Protein AF-A0A972LN28-F1 (afdb_monomer_lite)

pLDDT: mean 86.46, std 15.05, range [26.91, 98.56]

Secondary structure (DSSP, 8-state):
-----HHHHHHHHHHHHHHHHHTS--HHHHHHHHHHHHHHHHHHHHHTT---HHHHHHHHHHHHHHHHT-----HHHHHHHHTHHHHHHH---SGGGS---S-HHHHHHHHHHHHHHHHHHTTPPPPHHHHHHHHHHHHHHHHHHHHHHHTTSSPPP-

Sequence (158 aa):
MEEIDKLNIAKEMLDAAIDEYLDHHRYFAAYNLAGVAEELLGKFVRLNGGKDALTQSVESVKMVNKAINGEEFTDKEWKKEISKLKNSIKHLDSVNDRHISTDIKDEVRWKINDAVKNFDALNLNTTQNIERYFERWREIMRHNKSLNQIGAKDAPPG

Radius of gyration: 18.59 Å; chains: 1; bounding box: 48×46×50 Å

Foldseek 3Di:
DDDDDLLVLLVVLLLVLLCCLPPVVVLLSSLVSLQSSQVSLQVVCVVVVHHALLRVVLVVVQVVCCVPPVDDDDSVVSSCVLCVVVDLSPDDPDPVSPDDDDPSSVSSLVSSVRSVRSVVSVVDDDDPSNVVNVVVVVVVVVVVVVVVVVVVPPDDDD

Structure (mmCIF, N/CA/C/O backbone):
data_AF-A0A972LN28-F1
#
_entry.id   AF-A0A972LN28-F1
#
loop_
_atom_site.group_PDB
_atom_site.id
_atom_site.type_symbol
_atom_site.label_atom_id
_atom_site.label_alt_id
_atom_site.label_comp_id
_atom_site.label_asym_id
_atom_site.label_entity_id
_atom_site.label_seq_id
_atom_site.pdbx_PDB_ins_code
_atom_site.Cartn_x
_atom_site.Cartn_y
_atom_site.Cartn_z
_atom_site.occupancy
_atom_site.B_iso_or_equiv
_atom_site.auth_seq_id
_atom_site.auth_comp_id
_atom_site.auth_asym_id
_atom_site.auth_atom_id
_atom_site.pdbx_PDB_model_num
ATOM 1 N N . MET A 1 1 ? -18.341 7.960 -23.962 1.00 78.00 1 MET A N 1
ATOM 2 C CA . MET A 1 1 ? -17.681 8.215 -22.666 1.00 78.00 1 MET A CA 1
ATOM 3 C C . MET A 1 1 ? -17.963 7.000 -21.811 1.00 78.00 1 MET A C 1
ATOM 5 O O . MET A 1 1 ? -19.101 6.551 -21.833 1.00 78.00 1 MET A O 1
ATOM 9 N N . GLU A 1 2 ? -16.945 6.428 -21.183 1.00 91.94 2 GLU A N 1
ATOM 10 C CA . GLU A 1 2 ? -17.071 5.207 -20.383 1.00 91.94 2 GLU A CA 1
ATOM 11 C C . GLU A 1 2 ? -17.096 5.563 -18.894 1.00 91.94 2 GLU A C 1
ATOM 13 O O . GLU A 1 2 ? -16.384 6.471 -18.462 1.00 91.94 2 GLU A O 1
ATOM 18 N N . GLU A 1 3 ? -17.941 4.879 -18.129 1.00 94.38 3 GLU A N 1
ATOM 19 C CA . GLU A 1 3 ? -18.016 4.998 -16.675 1.00 94.38 3 GLU A CA 1
ATOM 20 C C . GLU A 1 3 ? -17.208 3.858 -16.047 1.00 94.38 3 GLU A C 1
ATOM 22 O O . GLU A 1 3 ? -17.472 2.688 -16.317 1.00 94.38 3 GLU A O 1
ATOM 27 N N . ILE A 1 4 ? -16.211 4.198 -15.225 1.00 96.25 4 ILE A N 1
ATOM 28 C CA . ILE A 1 4 ? -15.283 3.231 -14.625 1.00 96.25 4 ILE A CA 1
ATOM 29 C C . ILE A 1 4 ? -15.423 3.274 -13.103 1.00 96.25 4 ILE A C 1
ATOM 31 O O . ILE A 1 4 ? -15.260 4.327 -12.481 1.00 96.25 4 ILE A O 1
ATOM 35 N N . ASP A 1 5 ? -15.677 2.115 -12.495 1.00 95.88 5 ASP A N 1
ATOM 36 C CA . ASP A 1 5 ? -15.712 1.973 -11.040 1.00 95.88 5 ASP A CA 1
ATOM 37 C C . ASP A 1 5 ? -14.320 2.228 -10.435 1.00 95.88 5 ASP A C 1
ATOM 39 O O . ASP A 1 5 ? -13.327 1.580 -10.779 1.00 95.88 5 ASP A O 1
ATOM 43 N N . LYS A 1 6 ? -14.252 3.152 -9.471 1.00 97.06 6 LYS A N 1
ATOM 44 C CA . LYS A 1 6 ? -13.022 3.470 -8.734 1.00 97.06 6 LYS A CA 1
ATOM 45 C C . LYS A 1 6 ? -12.455 2.274 -7.976 1.00 97.06 6 LYS A C 1
ATOM 47 O O . LYS A 1 6 ? -11.251 2.254 -7.729 1.00 97.06 6 LYS A O 1
ATOM 52 N N . LEU A 1 7 ? -13.281 1.296 -7.605 1.00 96.38 7 LEU A N 1
ATOM 53 C CA . LEU A 1 7 ? -12.800 0.064 -6.996 1.00 96.38 7 LEU A CA 1
ATOM 54 C C . LEU A 1 7 ? -11.996 -0.770 -7.998 1.00 96.38 7 LEU A C 1
ATOM 56 O O . LEU A 1 7 ? -10.955 -1.306 -7.630 1.00 96.38 7 LEU A O 1
ATOM 60 N N . ASN A 1 8 ? -12.423 -0.834 -9.262 1.00 96.31 8 ASN A N 1
ATOM 61 C CA . ASN A 1 8 ? -11.675 -1.533 -10.310 1.00 96.31 8 ASN A CA 1
ATOM 62 C C . ASN A 1 8 ? -10.332 -0.849 -10.577 1.00 96.31 8 ASN A C 1
ATOM 64 O O . ASN A 1 8 ? -9.313 -1.529 -10.627 1.00 96.31 8 ASN A O 1
ATOM 68 N N . ILE A 1 9 ? -10.311 0.488 -10.611 1.00 97.81 9 ILE A N 1
ATOM 69 C CA . ILE A 1 9 ? -9.062 1.261 -10.708 1.00 97.81 9 ILE A CA 1
ATOM 70 C C . ILE A 1 9 ? -8.132 0.917 -9.537 1.00 97.81 9 ILE A C 1
ATOM 72 O O . ILE A 1 9 ? -6.949 0.671 -9.731 1.00 97.81 9 ILE A O 1
ATOM 76 N N . ALA A 1 10 ? -8.652 0.869 -8.309 1.00 97.94 10 ALA A N 1
ATOM 77 C CA . ALA A 1 10 ? -7.835 0.573 -7.136 1.00 97.94 10 ALA A CA 1
ATOM 78 C C . ALA A 1 10 ? -7.211 -0.834 -7.181 1.00 97.94 10 ALA A C 1
ATOM 80 O O . ALA A 1 10 ? -6.051 -0.996 -6.803 1.00 97.94 10 ALA A O 1
ATOM 81 N N . LYS A 1 11 ? -7.966 -1.829 -7.668 1.00 97.38 11 LYS A N 1
ATOM 82 C CA . LYS A 1 11 ? -7.484 -3.202 -7.878 1.00 97.38 11 LYS A CA 1
ATOM 83 C C . LYS A 1 11 ? -6.392 -3.258 -8.941 1.00 97.38 11 LYS A C 1
ATOM 85 O O . LYS A 1 11 ? -5.331 -3.809 -8.679 1.00 97.38 11 LYS A O 1
ATOM 90 N N . GLU A 1 12 ? -6.622 -2.620 -10.087 1.00 97.88 12 GLU A N 1
ATOM 91 C CA . GLU A 1 12 ? -5.646 -2.543 -11.177 1.00 97.88 12 GLU A CA 1
ATOM 92 C C . GLU A 1 12 ? -4.335 -1.893 -10.715 1.00 97.88 12 GLU A C 1
ATOM 94 O O . GLU A 1 12 ? -3.254 -2.414 -10.977 1.00 97.88 12 GLU A O 1
ATOM 99 N N . MET A 1 13 ? -4.415 -0.793 -9.959 1.00 98.50 13 MET A N 1
ATOM 100 C CA . MET A 1 13 ? -3.228 -0.129 -9.412 1.00 98.50 13 MET A CA 1
ATOM 101 C C . MET A 1 13 ? -2.473 -1.012 -8.411 1.00 98.50 13 MET A C 1
ATOM 103 O O . MET A 1 13 ? -1.245 -0.968 -8.378 1.00 98.50 13 MET A O 1
ATOM 107 N N . LEU A 1 14 ? -3.177 -1.809 -7.598 1.00 98.44 14 LEU A N 1
ATOM 108 C CA . LEU A 1 14 ? -2.539 -2.740 -6.666 1.00 98.44 14 LEU A CA 1
ATOM 109 C C . LEU A 1 14 ? -1.833 -3.879 -7.410 1.00 98.44 14 LEU A C 1
ATOM 111 O O . LEU A 1 14 ? -0.667 -4.153 -7.126 1.00 98.44 14 LEU A O 1
ATOM 115 N N . ASP A 1 15 ? -2.504 -4.494 -8.381 1.00 98.06 15 ASP A N 1
ATOM 116 C CA . ASP A 1 15 ? -1.928 -5.569 -9.191 1.00 98.06 15 ASP A CA 1
ATOM 117 C C . ASP A 1 15 ? -0.695 -5.078 -9.959 1.00 98.06 15 ASP A C 1
ATOM 119 O O . ASP A 1 15 ? 0.359 -5.711 -9.888 1.00 98.06 15 ASP A O 1
ATOM 123 N N . ALA A 1 16 ? -0.783 -3.905 -10.593 1.00 98.44 16 ALA A N 1
ATOM 124 C CA . ALA A 1 16 ? 0.347 -3.294 -11.283 1.00 98.44 16 ALA A CA 1
ATOM 125 C C . ALA A 1 16 ? 1.495 -2.963 -10.317 1.00 98.44 16 ALA A C 1
ATOM 127 O O . ALA A 1 16 ? 2.6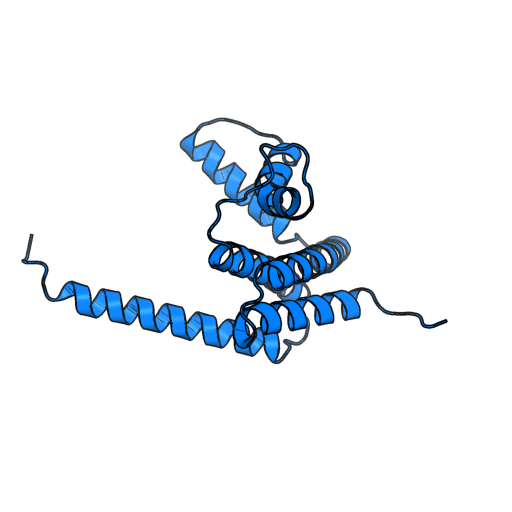56 -3.208 -10.630 1.00 98.44 16 ALA A O 1
ATOM 128 N N . ALA A 1 17 ? 1.207 -2.447 -9.117 1.00 98.56 17 ALA A N 1
ATOM 129 C CA . ALA A 1 17 ? 2.248 -2.181 -8.126 1.00 98.56 17 ALA A CA 1
ATOM 130 C C . ALA A 1 17 ? 3.022 -3.449 -7.733 1.00 98.56 17 ALA A C 1
ATOM 132 O O . ALA A 1 17 ? 4.239 -3.392 -7.534 1.00 98.56 17 ALA A O 1
ATOM 133 N N . ILE A 1 18 ? 2.322 -4.580 -7.622 1.00 98.31 18 ILE A N 1
ATOM 134 C CA . ILE A 1 18 ? 2.918 -5.875 -7.298 1.00 98.31 18 ILE A CA 1
ATOM 135 C C . ILE A 1 18 ? 3.815 -6.360 -8.441 1.00 98.31 18 ILE A C 1
ATOM 137 O O . ILE A 1 18 ? 4.952 -6.744 -8.166 1.00 98.31 18 ILE A O 1
ATOM 141 N N . ASP A 1 19 ? 3.366 -6.284 -9.694 1.00 98.25 19 ASP A N 1
ATOM 142 C CA . ASP A 1 19 ? 4.186 -6.665 -10.855 1.00 98.25 19 ASP A CA 1
ATOM 143 C C . ASP A 1 19 ? 5.440 -5.783 -10.966 1.00 98.25 19 ASP A C 1
ATOM 145 O O . ASP A 1 19 ? 6.563 -6.271 -11.121 1.00 98.25 19 ASP A O 1
ATOM 149 N N . GLU A 1 20 ? 5.287 -4.469 -10.777 1.00 98.44 20 GLU A N 1
ATOM 150 C CA . GLU A 1 20 ? 6.418 -3.540 -10.788 1.00 98.44 20 GLU A CA 1
ATOM 151 C C . GLU A 1 20 ? 7.439 -3.820 -9.680 1.00 98.44 20 GLU A C 1
ATOM 153 O O . GLU A 1 20 ? 8.642 -3.607 -9.863 1.00 98.44 20 GLU A O 1
ATOM 158 N N . TYR A 1 21 ? 6.977 -4.307 -8.530 1.00 97.88 21 TYR A N 1
ATOM 159 C CA . TYR A 1 21 ? 7.828 -4.671 -7.404 1.00 97.88 21 TYR A CA 1
ATOM 160 C C . TYR A 1 21 ? 8.537 -6.016 -7.613 1.00 97.88 21 TYR A C 1
ATOM 162 O O . TYR A 1 21 ? 9.759 -6.110 -7.427 1.00 97.88 21 TYR A O 1
ATOM 170 N N . LEU A 1 22 ? 7.774 -7.050 -7.973 1.00 95.88 22 LEU A N 1
ATOM 171 C CA . LEU A 1 22 ? 8.241 -8.433 -8.038 1.00 95.88 22 LEU A CA 1
ATOM 172 C C . LEU A 1 22 ? 9.039 -8.724 -9.306 1.00 95.88 22 LEU A C 1
ATOM 174 O O . LEU A 1 22 ? 10.105 -9.329 -9.201 1.00 95.88 22 LEU A O 1
ATOM 178 N N . ASP A 1 23 ? 8.549 -8.276 -10.460 1.00 96.56 23 ASP A N 1
ATOM 179 C CA . ASP A 1 23 ? 9.045 -8.733 -11.760 1.00 96.56 23 ASP A CA 1
ATOM 180 C C . ASP A 1 23 ? 9.983 -7.714 -12.403 1.00 96.56 23 ASP A C 1
ATOM 182 O O . ASP A 1 23 ? 11.007 -8.069 -12.985 1.00 96.56 23 ASP A O 1
ATOM 186 N N . HIS A 1 24 ? 9.649 -6.428 -12.289 1.00 97.31 24 HIS A N 1
ATOM 187 C CA . HIS A 1 24 ? 10.390 -5.366 -12.974 1.00 97.31 24 HIS A CA 1
ATOM 188 C C . HIS A 1 24 ? 11.369 -4.612 -12.078 1.00 97.31 24 HIS A C 1
ATOM 190 O O . HIS A 1 24 ? 12.235 -3.897 -12.583 1.00 97.31 24 HIS A O 1
ATOM 196 N N . HIS A 1 25 ? 11.227 -4.737 -10.756 1.00 95.88 25 HIS A N 1
ATOM 197 C CA . HIS A 1 25 ? 12.014 -4.005 -9.762 1.00 95.88 25 HIS A CA 1
ATOM 198 C C . HIS A 1 25 ? 12.004 -2.475 -9.971 1.00 95.88 25 HIS A C 1
ATOM 200 O O . HIS A 1 25 ? 12.949 -1.770 -9.610 1.00 95.88 25 HIS A O 1
ATOM 206 N N . ARG A 1 26 ? 10.914 -1.932 -10.532 1.00 97.81 26 ARG A N 1
ATOM 207 C CA . ARG A 1 26 ? 10.701 -0.491 -10.735 1.00 97.81 26 ARG A CA 1
ATOM 208 C C . ARG A 1 26 ? 10.068 0.114 -9.484 1.00 97.81 26 ARG A C 1
ATOM 210 O O . ARG A 1 26 ? 8.912 0.528 -9.469 1.00 97.81 26 ARG A O 1
ATOM 217 N N . TYR A 1 27 ? 10.856 0.180 -8.413 1.00 96.62 27 TYR A N 1
ATOM 218 C CA . TYR A 1 27 ? 10.366 0.480 -7.065 1.00 96.62 27 TYR A CA 1
ATOM 219 C C . TYR A 1 27 ? 9.619 1.820 -6.940 1.00 96.62 27 TYR A C 1
ATOM 221 O O . TYR A 1 27 ? 8.562 1.875 -6.326 1.00 96.62 27 TYR A O 1
ATOM 229 N N . PHE A 1 28 ? 10.085 2.900 -7.569 1.00 95.62 28 PHE A N 1
ATOM 230 C CA . PHE A 1 28 ? 9.371 4.185 -7.506 1.00 95.62 28 PHE A CA 1
ATOM 231 C C . PHE A 1 28 ? 8.027 4.177 -8.256 1.00 95.62 28 PHE A C 1
ATOM 233 O O . PHE A 1 28 ? 7.089 4.860 -7.838 1.00 95.62 28 PHE A O 1
ATOM 240 N N . ALA A 1 29 ? 7.908 3.396 -9.336 1.00 96.94 29 ALA A N 1
ATOM 241 C CA . ALA A 1 29 ? 6.634 3.194 -10.026 1.00 96.94 29 ALA A CA 1
ATOM 242 C C . ALA A 1 29 ? 5.684 2.377 -9.141 1.00 96.94 29 ALA A C 1
ATOM 244 O O . ALA A 1 29 ? 4.576 2.828 -8.851 1.00 96.94 29 ALA A O 1
ATOM 245 N N . ALA A 1 30 ? 6.175 1.252 -8.611 1.00 97.94 30 ALA A N 1
ATOM 246 C CA . ALA A 1 30 ? 5.449 0.413 -7.663 1.00 97.94 30 ALA A CA 1
ATOM 247 C C . ALA A 1 30 ? 4.948 1.209 -6.444 1.00 97.94 30 ALA A C 1
ATOM 249 O O . ALA A 1 30 ? 3.783 1.093 -6.074 1.00 97.94 30 ALA A O 1
ATOM 250 N N . TYR A 1 31 ? 5.785 2.078 -5.859 1.00 97.19 31 TYR A N 1
ATOM 251 C CA . TYR A 1 31 ? 5.411 2.918 -4.716 1.00 97.19 31 TYR A CA 1
ATOM 252 C C . TYR A 1 31 ? 4.220 3.826 -5.036 1.00 97.19 31 TYR A C 1
ATOM 254 O O . TYR A 1 31 ? 3.281 3.940 -4.250 1.00 97.19 31 TYR A O 1
ATOM 262 N N . ASN A 1 32 ? 4.260 4.496 -6.191 1.00 96.06 32 ASN A N 1
ATOM 263 C CA . ASN A 1 32 ? 3.205 5.424 -6.585 1.00 96.06 32 ASN A CA 1
ATOM 264 C C . ASN A 1 32 ? 1.893 4.693 -6.882 1.00 96.06 32 ASN A C 1
ATOM 266 O O . ASN A 1 32 ? 0.848 5.140 -6.410 1.00 96.06 32 ASN A O 1
ATOM 270 N N . LEU A 1 33 ? 1.953 3.569 -7.599 1.00 98.00 33 LEU A N 1
ATOM 271 C CA . LEU A 1 33 ? 0.792 2.723 -7.885 1.00 98.00 33 LEU A CA 1
ATOM 272 C C . LEU A 1 33 ? 0.163 2.192 -6.587 1.00 98.00 33 LEU A C 1
ATOM 274 O O . LEU A 1 33 ? -1.028 2.396 -6.349 1.00 98.00 33 LEU A O 1
ATOM 278 N N . ALA A 1 34 ? 0.978 1.637 -5.684 1.00 97.69 34 ALA A N 1
ATOM 279 C CA . ALA A 1 34 ? 0.525 1.167 -4.376 1.00 97.69 34 ALA A CA 1
ATOM 280 C C . ALA A 1 34 ? -0.067 2.303 -3.530 1.00 97.69 34 ALA A C 1
ATOM 282 O O . ALA A 1 34 ? -1.070 2.109 -2.852 1.00 97.69 34 ALA A O 1
ATOM 283 N N . GLY A 1 35 ? 0.509 3.507 -3.590 1.00 95.69 35 GLY A N 1
ATOM 284 C CA . GLY A 1 35 ? -0.019 4.680 -2.897 1.00 95.69 35 GLY A CA 1
ATOM 285 C C . GLY A 1 35 ? -1.384 5.142 -3.416 1.00 95.69 35 GLY A C 1
ATOM 286 O O . GLY A 1 35 ? -2.210 5.593 -2.626 1.00 95.69 35 GLY A O 1
ATOM 287 N N . VAL A 1 36 ? -1.648 5.027 -4.722 1.00 96.44 36 VAL A N 1
ATOM 288 C CA . VAL A 1 36 ? -2.979 5.305 -5.292 1.00 96.44 36 VAL A CA 1
ATOM 289 C C . VAL A 1 36 ? -3.978 4.229 -4.868 1.00 96.44 36 VAL A C 1
ATOM 291 O O . VAL A 1 36 ? -5.085 4.565 -4.440 1.00 96.44 36 VAL A O 1
ATOM 294 N N . ALA A 1 37 ? -3.583 2.956 -4.941 1.00 98.06 37 ALA A N 1
ATOM 295 C CA . ALA A 1 37 ? -4.408 1.836 -4.502 1.00 98.06 37 ALA A CA 1
ATOM 296 C C . ALA A 1 37 ? -4.782 1.952 -3.015 1.00 98.06 37 ALA A C 1
ATOM 298 O O . ALA A 1 37 ? -5.961 1.878 -2.675 1.00 98.06 37 ALA A O 1
ATOM 299 N N . GLU A 1 38 ? -3.802 2.208 -2.142 1.00 97.31 38 GLU A N 1
ATOM 300 C CA . GLU A 1 38 ? -3.998 2.394 -0.699 1.00 97.31 38 GLU A CA 1
ATOM 301 C C . GLU A 1 38 ? -5.012 3.502 -0.413 1.00 97.31 38 GLU A C 1
ATOM 303 O O . GLU A 1 38 ? -5.955 3.285 0.348 1.00 97.31 38 GLU A O 1
ATOM 308 N N . GLU A 1 39 ? -4.877 4.653 -1.076 1.00 96.31 39 GLU A N 1
ATOM 309 C CA . GLU A 1 39 ? -5.756 5.795 -0.845 1.00 96.31 39 GLU A CA 1
ATOM 310 C C . GLU A 1 39 ? -7.205 5.511 -1.281 1.00 96.31 39 GLU A C 1
ATOM 312 O O . GLU A 1 39 ? -8.151 5.898 -0.584 1.00 96.31 39 GLU A O 1
ATOM 317 N N . LEU A 1 40 ? -7.399 4.847 -2.426 1.00 98.06 40 LEU A N 1
ATOM 318 C CA . LEU A 1 40 ? -8.728 4.482 -2.924 1.00 98.06 40 LEU A CA 1
ATOM 319 C C . LEU A 1 40 ? -9.371 3.389 -2.064 1.00 98.06 40 LEU A C 1
ATOM 321 O O . LEU A 1 40 ? -10.493 3.579 -1.591 1.00 98.06 40 LEU A O 1
ATOM 325 N N . LEU A 1 41 ? -8.663 2.286 -1.806 1.00 98.25 41 LEU A N 1
ATOM 326 C CA . LEU A 1 41 ? -9.161 1.185 -0.975 1.00 98.25 41 LEU A CA 1
ATOM 327 C C . LEU A 1 41 ? -9.455 1.667 0.447 1.00 98.25 41 LEU A C 1
ATOM 329 O O . LEU A 1 41 ? -10.518 1.376 0.986 1.00 98.25 41 LEU A O 1
ATOM 333 N N . GLY A 1 42 ? -8.584 2.495 1.028 1.00 97.56 42 GLY A N 1
ATOM 334 C CA . GLY A 1 42 ? -8.805 3.087 2.346 1.00 97.56 42 GLY A CA 1
ATOM 335 C C . GLY A 1 42 ? -10.050 3.979 2.399 1.00 97.56 42 GLY A C 1
ATOM 336 O O . GLY A 1 42 ? -10.762 3.993 3.403 1.00 97.56 42 GLY A O 1
ATOM 337 N N . LYS A 1 43 ? -10.380 4.699 1.313 1.00 97.75 43 LYS A N 1
ATOM 338 C CA . LYS A 1 43 ? -11.657 5.434 1.211 1.00 97.75 43 LYS A CA 1
ATOM 339 C C . LYS A 1 43 ? -12.849 4.479 1.215 1.00 97.75 43 LYS A C 1
ATOM 341 O O . LYS A 1 43 ? -13.787 4.737 1.964 1.00 97.75 43 LYS A O 1
ATOM 346 N N . PHE A 1 44 ? -12.806 3.391 0.447 1.00 98.00 44 PHE A N 1
ATOM 347 C CA . PHE A 1 44 ? -13.864 2.374 0.467 1.00 98.00 44 PHE A CA 1
ATOM 348 C C . PHE A 1 44 ? -14.028 1.737 1.853 1.00 98.00 44 PHE A C 1
ATOM 350 O O . PHE A 1 44 ? -15.152 1.621 2.332 1.00 98.00 44 PHE A O 1
ATOM 357 N N . VAL A 1 45 ? -12.926 1.411 2.541 1.00 97.81 45 VAL A N 1
ATOM 358 C CA . VAL A 1 45 ? -12.962 0.867 3.910 1.00 97.81 45 VAL A CA 1
ATOM 359 C C . VAL A 1 45 ? -13.704 1.818 4.848 1.00 97.81 45 VAL A C 1
ATOM 361 O O . VAL A 1 45 ? -14.609 1.392 5.563 1.00 97.81 45 VAL A O 1
ATOM 364 N N . ARG A 1 46 ? -13.381 3.117 4.806 1.00 96.50 46 ARG A N 1
ATOM 365 C CA . ARG A 1 46 ? -14.055 4.130 5.633 1.00 96.50 46 ARG A CA 1
ATOM 366 C C . ARG A 1 46 ? -15.528 4.317 5.274 1.00 96.50 46 ARG A C 1
ATOM 368 O O . ARG A 1 46 ? -16.345 4.479 6.174 1.00 96.50 46 ARG A O 1
ATOM 375 N N . LEU A 1 47 ? -15.877 4.291 3.985 1.00 96.19 47 LEU A N 1
ATOM 376 C CA . LEU A 1 47 ? -17.275 4.372 3.540 1.00 96.19 47 LEU A CA 1
ATOM 377 C C . LEU A 1 47 ? -18.107 3.184 4.044 1.00 96.19 47 LEU A C 1
ATOM 379 O O . LEU A 1 47 ? -19.290 3.353 4.322 1.00 96.19 47 LEU A O 1
ATOM 383 N N . ASN A 1 48 ? -17.474 2.029 4.252 1.00 94.75 48 ASN A N 1
ATOM 384 C CA . ASN A 1 48 ? -18.097 0.837 4.828 1.00 94.75 48 ASN A CA 1
ATOM 385 C C . ASN A 1 48 ? -18.034 0.797 6.371 1.00 94.75 48 ASN A C 1
ATOM 387 O O . ASN A 1 48 ? -18.271 -0.249 6.970 1.00 94.75 48 ASN A O 1
ATOM 391 N N . GLY A 1 49 ? -17.698 1.915 7.028 1.00 93.75 49 GLY A N 1
ATOM 392 C CA . GLY A 1 49 ? -17.616 2.021 8.491 1.00 93.75 49 GLY A CA 1
ATOM 393 C C . GLY A 1 49 ? -16.371 1.378 9.111 1.00 93.75 49 GLY A C 1
ATOM 394 O O . GLY A 1 49 ? -16.254 1.312 10.333 1.00 93.75 49 GLY A O 1
ATOM 395 N N . GLY A 1 50 ? -15.441 0.905 8.281 1.00 94.38 50 GLY A N 1
ATOM 396 C CA . GLY A 1 50 ? -14.175 0.335 8.709 1.00 94.38 50 GLY A CA 1
ATOM 397 C C . GLY A 1 50 ? -13.097 1.388 8.956 1.00 94.38 50 GLY A C 1
ATOM 398 O O . GLY A 1 50 ? -13.279 2.594 8.771 1.00 94.38 50 GLY A O 1
ATOM 399 N N . LYS A 1 51 ? -11.921 0.899 9.343 1.00 94.12 51 LYS A N 1
ATOM 400 C CA . LYS A 1 51 ? -10.741 1.716 9.609 1.00 94.12 51 LYS A CA 1
ATOM 401 C C . LYS A 1 51 ? -9.609 1.332 8.674 1.00 94.12 51 LYS A C 1
ATOM 403 O O . LYS A 1 51 ? -9.154 0.193 8.694 1.00 94.12 51 LYS A O 1
ATOM 408 N N . ASP A 1 52 ? -9.146 2.284 7.879 1.00 95.19 52 ASP A N 1
ATOM 409 C CA . ASP A 1 52 ? -8.085 2.050 6.903 1.00 95.19 52 ASP A CA 1
ATOM 410 C C . ASP A 1 52 ? -6.694 1.894 7.542 1.00 95.19 52 ASP A C 1
ATOM 412 O O . ASP A 1 52 ? -6.448 2.331 8.671 1.00 95.19 52 ASP A O 1
ATOM 416 N N . ALA A 1 53 ? -5.778 1.294 6.785 1.00 93.00 53 ALA A N 1
ATOM 417 C CA . ALA A 1 53 ? -4.411 0.985 7.175 1.00 93.00 53 ALA A CA 1
ATOM 418 C C . ALA A 1 53 ? -3.618 2.229 7.598 1.00 93.00 53 ALA A C 1
ATOM 420 O O . ALA A 1 53 ? -2.926 2.176 8.612 1.00 93.00 53 ALA A O 1
ATOM 421 N N . LEU A 1 54 ? -3.747 3.364 6.897 1.00 90.44 54 LEU A N 1
ATOM 422 C CA . LEU A 1 54 ? -3.061 4.601 7.284 1.00 90.44 54 LEU A CA 1
ATOM 423 C C . LEU A 1 54 ? -3.524 5.079 8.663 1.00 90.44 54 LEU A C 1
ATOM 425 O O . LEU A 1 54 ? -2.699 5.436 9.505 1.00 90.44 54 LEU A O 1
ATOM 429 N N . THR A 1 55 ? -4.832 5.064 8.918 1.00 90.69 55 THR A N 1
ATOM 430 C CA . THR A 1 55 ? -5.378 5.432 10.231 1.00 90.69 55 THR A CA 1
ATOM 431 C C . THR A 1 55 ? -4.890 4.477 11.330 1.00 90.69 55 THR A C 1
ATOM 433 O O . THR A 1 55 ? -4.488 4.935 12.398 1.00 90.69 55 THR A O 1
ATOM 436 N N . GLN A 1 56 ? -4.851 3.166 11.069 1.00 91.19 56 GLN A N 1
ATOM 437 C CA . GLN A 1 56 ? -4.302 2.176 12.010 1.00 91.19 56 GLN A CA 1
ATOM 438 C C . GLN A 1 56 ? -2.803 2.390 12.293 1.00 91.19 56 GLN A C 1
ATOM 440 O O . GLN A 1 56 ? -2.363 2.283 13.441 1.00 91.19 56 GLN A O 1
ATOM 445 N N . SER A 1 57 ? -2.014 2.726 11.269 1.00 88.81 57 SER A N 1
ATOM 446 C CA . SER A 1 57 ? -0.582 3.014 11.408 1.00 88.81 57 SER A CA 1
ATOM 447 C C . SER A 1 57 ? -0.334 4.256 12.263 1.00 88.81 57 SER A C 1
ATOM 449 O O . SER A 1 57 ? 0.511 4.222 13.155 1.00 88.81 57 SER A O 1
ATOM 451 N N . VAL A 1 58 ? -1.109 5.328 12.060 1.00 88.25 58 VAL A N 1
ATOM 452 C CA . VAL A 1 58 ? -1.028 6.548 12.884 1.00 88.25 58 VAL A CA 1
ATOM 453 C C . VAL A 1 58 ? -1.274 6.235 14.358 1.00 88.25 58 VAL A C 1
ATOM 455 O O . VAL A 1 58 ? -0.520 6.683 15.218 1.00 88.25 58 VAL A O 1
ATOM 458 N N . GLU A 1 59 ? -2.295 5.441 14.667 1.00 89.19 59 GLU A N 1
ATOM 459 C CA . GLU A 1 59 ? -2.591 5.069 16.052 1.00 89.19 59 GLU A CA 1
ATOM 460 C C . GLU A 1 59 ? -1.512 4.199 16.682 1.00 89.19 59 GLU A C 1
ATOM 462 O O . GLU A 1 59 ? -1.130 4.432 17.828 1.00 89.19 59 GLU A O 1
ATOM 467 N N . SER A 1 60 ? -0.982 3.239 15.924 1.00 86.88 60 SER A N 1
ATOM 468 C CA . SER A 1 60 ? 0.102 2.374 16.390 1.00 86.88 60 SER A CA 1
ATOM 469 C C . SER A 1 60 ? 1.339 3.201 16.749 1.00 86.88 60 SER A C 1
ATOM 471 O O . SER A 1 60 ? 1.903 3.048 17.833 1.00 86.88 60 SER A O 1
ATOM 473 N N . VAL A 1 61 ? 1.723 4.144 15.882 1.00 86.31 61 VAL A N 1
ATOM 474 C CA . VAL A 1 61 ? 2.860 5.041 16.126 1.00 86.31 61 VAL A CA 1
ATOM 475 C C . VAL A 1 61 ? 2.589 5.968 17.311 1.00 86.31 61 VAL A C 1
ATOM 477 O O . VAL A 1 61 ? 3.467 6.149 18.152 1.00 86.31 61 VAL A O 1
ATOM 480 N N . LYS A 1 62 ? 1.366 6.495 17.450 1.00 87.00 62 LYS A N 1
ATOM 481 C CA . LYS A 1 62 ? 0.967 7.292 18.619 1.00 87.00 62 LYS A CA 1
ATOM 482 C C . LYS A 1 62 ? 1.116 6.527 19.927 1.00 87.00 62 LYS A C 1
ATOM 484 O O . LYS A 1 62 ? 1.658 7.072 20.886 1.00 87.00 62 LYS A O 1
ATOM 489 N N . MET A 1 63 ? 0.644 5.281 19.972 1.00 86.19 63 MET A N 1
ATOM 490 C CA . MET A 1 63 ? 0.754 4.436 21.162 1.00 86.19 63 MET A CA 1
ATOM 491 C C . MET A 1 63 ? 2.217 4.216 21.553 1.00 86.19 63 MET A C 1
ATOM 493 O O . MET A 1 63 ? 2.566 4.374 22.722 1.00 86.19 63 MET A O 1
ATOM 497 N N . VAL A 1 64 ? 3.079 3.919 20.577 1.00 86.69 64 VAL A N 1
ATOM 498 C CA . VAL A 1 64 ? 4.519 3.732 20.805 1.00 86.69 64 VAL A CA 1
ATOM 499 C C . VAL A 1 64 ? 5.187 5.036 21.252 1.00 86.69 64 VAL A C 1
ATOM 501 O O . VAL A 1 64 ? 5.910 5.037 22.245 1.00 86.69 64 VAL A O 1
ATOM 504 N N . ASN A 1 65 ? 4.913 6.164 20.590 1.00 85.94 65 ASN A N 1
ATOM 505 C CA . ASN A 1 65 ? 5.505 7.454 20.955 1.00 85.94 65 ASN A CA 1
ATOM 506 C C . ASN A 1 65 ? 5.107 7.889 22.367 1.00 85.94 65 ASN A C 1
ATOM 508 O O . ASN A 1 65 ? 5.950 8.350 23.132 1.00 85.94 65 ASN A O 1
ATOM 512 N N . LYS A 1 66 ? 3.839 7.690 22.741 1.00 85.75 66 LYS A N 1
ATOM 513 C CA . LYS A 1 66 ? 3.360 7.976 24.095 1.00 85.75 66 LYS A CA 1
ATOM 514 C C . LYS A 1 66 ? 4.073 7.121 25.144 1.00 85.75 66 LYS A C 1
ATOM 516 O O . LYS A 1 66 ? 4.365 7.621 26.223 1.00 85.75 66 LYS A O 1
ATOM 521 N N . ALA A 1 67 ? 4.367 5.861 24.825 1.00 86.44 67 ALA A N 1
ATOM 522 C CA . ALA A 1 67 ? 5.065 4.954 25.731 1.00 86.44 67 ALA A CA 1
ATOM 523 C C . ALA A 1 67 ? 6.557 5.292 25.906 1.00 86.44 67 ALA A C 1
ATOM 525 O O . ALA A 1 67 ? 7.094 5.074 26.988 1.00 86.44 67 ALA A O 1
ATOM 526 N N . ILE A 1 68 ? 7.222 5.802 24.863 1.00 88.06 68 ILE A N 1
ATOM 527 C CA . ILE A 1 68 ? 8.676 6.046 24.872 1.00 88.06 68 ILE A CA 1
ATOM 528 C C . ILE A 1 68 ? 9.011 7.499 25.234 1.00 88.06 68 ILE A C 1
ATOM 530 O O . ILE A 1 68 ? 9.860 7.739 26.087 1.00 88.06 68 ILE A O 1
ATOM 534 N N . ASN A 1 69 ? 8.350 8.462 24.589 1.00 85.38 69 ASN A N 1
ATOM 535 C CA . ASN A 1 69 ? 8.724 9.879 24.627 1.00 85.38 69 ASN A CA 1
ATOM 536 C C . ASN A 1 69 ? 7.748 10.737 25.445 1.00 85.38 69 ASN A C 1
ATOM 538 O O . ASN A 1 69 ? 8.082 11.856 25.816 1.00 85.38 69 ASN A O 1
ATOM 542 N N . GLY A 1 70 ? 6.531 10.247 25.712 1.00 79.44 70 GLY A N 1
ATOM 543 C CA . GLY A 1 70 ? 5.499 10.996 26.443 1.00 79.44 70 GLY A CA 1
ATOM 544 C C . GLY A 1 70 ? 4.915 12.200 25.688 1.00 79.44 70 GLY A C 1
ATOM 545 O O . GLY A 1 70 ? 4.083 12.916 26.239 1.00 79.44 70 GLY A O 1
ATOM 546 N N . GLU A 1 71 ? 5.317 12.421 24.436 1.00 73.81 71 GLU A N 1
ATOM 547 C CA . GLU A 1 71 ? 4.859 13.537 23.605 1.00 73.81 71 GLU A CA 1
ATOM 548 C C . GLU A 1 71 ? 3.570 13.193 22.843 1.00 73.81 71 GLU A C 1
ATOM 550 O O . GLU A 1 71 ? 3.413 12.095 22.293 1.00 73.81 71 GLU A O 1
ATOM 555 N N . GLU A 1 72 ? 2.647 14.154 22.763 1.00 73.50 72 GLU A N 1
ATOM 556 C CA . GLU A 1 72 ? 1.413 14.033 21.984 1.00 73.50 72 GLU A CA 1
ATOM 557 C C . GLU A 1 72 ? 1.494 14.891 20.715 1.00 73.50 72 GLU A C 1
ATOM 559 O O . GLU A 1 72 ? 1.308 16.104 20.748 1.00 73.50 72 GLU A O 1
ATOM 564 N N . PHE A 1 73 ? 1.740 14.240 19.576 1.00 77.75 73 PHE A N 1
ATOM 565 C CA . PHE A 1 73 ? 1.585 14.854 18.255 1.00 77.75 73 PHE A CA 1
ATOM 566 C C . PHE A 1 73 ? 0.162 14.658 17.719 1.00 77.75 73 PHE A C 1
ATOM 568 O O . PHE A 1 73 ? -0.520 13.658 17.994 1.00 77.75 73 PHE A O 1
ATOM 575 N N . THR A 1 74 ? -0.281 15.595 16.887 1.00 84.00 74 THR A N 1
ATOM 576 C CA . THR A 1 74 ? -1.575 15.532 16.203 1.00 84.00 74 THR A CA 1
ATOM 577 C C . THR A 1 74 ? -1.596 14.428 15.137 1.00 84.00 74 THR A C 1
ATOM 579 O O . THR A 1 74 ? -0.567 14.033 14.588 1.00 84.00 74 THR A O 1
ATOM 5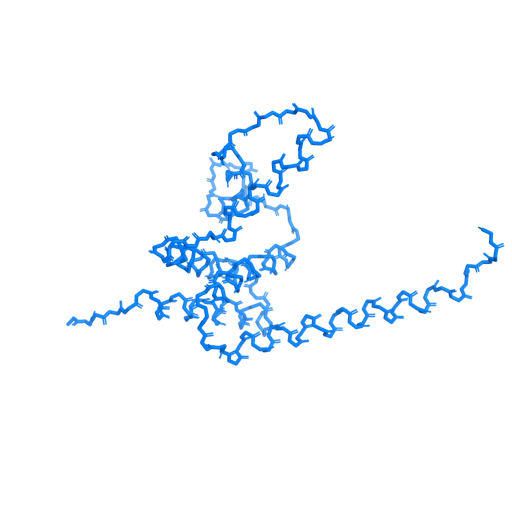82 N N . ASP A 1 75 ? -2.790 13.941 14.766 1.00 82.44 75 ASP A N 1
ATOM 583 C CA . ASP A 1 75 ? -2.926 12.983 13.648 1.00 82.44 75 ASP A CA 1
ATOM 584 C C . ASP A 1 75 ? -2.365 13.536 12.339 1.00 82.44 75 ASP A C 1
ATOM 586 O O . ASP A 1 75 ? -1.858 12.792 11.502 1.00 82.44 75 ASP A O 1
ATOM 590 N N . LYS A 1 76 ? -2.475 14.853 12.146 1.00 85.19 76 LYS A N 1
ATOM 591 C CA . LYS A 1 76 ? -1.996 15.528 10.945 1.00 85.19 76 LYS A CA 1
ATOM 592 C C . LYS A 1 76 ? -0.474 15.452 10.836 1.00 85.19 76 LYS A C 1
ATOM 594 O O . LYS A 1 76 ? 0.032 15.217 9.742 1.00 85.19 76 LYS A O 1
ATOM 599 N N . GLU A 1 77 ? 0.234 15.630 11.946 1.00 84.94 77 GLU A N 1
ATOM 600 C CA . GLU A 1 77 ? 1.696 15.535 11.994 1.00 84.94 77 GLU A CA 1
ATOM 601 C C . GLU A 1 77 ? 2.158 14.107 11.714 1.00 84.94 77 GLU A C 1
ATOM 603 O O . GLU A 1 77 ? 2.969 13.901 10.816 1.00 84.94 77 GLU A O 1
ATOM 608 N N . TRP A 1 78 ? 1.547 13.103 12.350 1.00 85.38 78 TRP A N 1
ATOM 609 C CA . TRP A 1 78 ? 1.883 11.704 12.070 1.00 85.38 78 TRP A CA 1
ATOM 610 C C . TRP A 1 78 ? 1.588 11.288 10.634 1.00 85.38 78 TRP A C 1
ATOM 612 O O . TRP A 1 78 ? 2.405 10.623 10.003 1.00 85.38 78 TRP A O 1
ATOM 622 N N . LYS A 1 79 ? 0.448 11.712 10.077 1.00 83.69 79 LYS A N 1
ATOM 623 C CA . LYS A 1 79 ? 0.131 11.457 8.665 1.00 83.69 79 LYS A CA 1
ATOM 624 C C . LYS A 1 79 ? 1.153 12.099 7.734 1.00 83.69 79 LYS A C 1
ATOM 626 O O . LYS A 1 79 ? 1.493 11.496 6.716 1.00 83.69 79 LYS A O 1
ATOM 631 N N . LYS A 1 80 ? 1.640 13.299 8.068 1.00 84.81 80 LYS A N 1
ATOM 632 C CA . LYS A 1 80 ? 2.690 13.982 7.307 1.00 84.81 80 LYS A CA 1
ATOM 633 C C . LYS A 1 80 ? 4.004 13.204 7.362 1.00 84.81 80 LYS A C 1
ATOM 635 O O . LYS A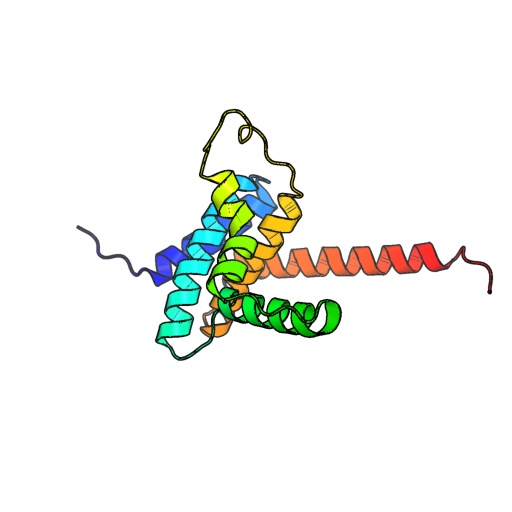 1 80 ? 4.590 12.996 6.305 1.00 84.81 80 LYS A O 1
ATOM 640 N N . GLU A 1 81 ? 4.415 12.731 8.536 1.00 82.88 81 GLU A N 1
ATOM 641 C CA . GLU A 1 81 ? 5.641 11.936 8.688 1.00 82.88 81 GLU A CA 1
ATOM 642 C C . GLU A 1 81 ? 5.546 10.583 7.969 1.00 82.88 81 GLU A C 1
ATOM 644 O O . GLU A 1 81 ? 6.427 10.243 7.184 1.00 82.88 81 GLU A O 1
ATOM 649 N N . ILE A 1 82 ? 4.434 9.855 8.115 1.00 80.56 82 ILE A N 1
ATOM 650 C CA . ILE A 1 82 ? 4.200 8.586 7.399 1.00 80.56 82 ILE A CA 1
ATOM 651 C C . ILE A 1 82 ? 4.168 8.800 5.875 1.00 80.56 82 ILE A C 1
ATOM 653 O O . ILE A 1 82 ? 4.607 7.947 5.106 1.00 80.56 82 ILE A O 1
ATOM 657 N N . SER A 1 83 ? 3.670 9.951 5.416 1.00 80.50 83 SER A N 1
ATOM 658 C CA . SER A 1 83 ? 3.603 10.294 3.987 1.00 80.50 83 SER A CA 1
ATOM 659 C C . SER A 1 83 ? 4.849 11.018 3.472 1.00 80.50 83 SER A C 1
ATOM 661 O O . SER A 1 83 ? 4.861 11.457 2.320 1.00 80.50 83 SER A O 1
ATOM 663 N N . LYS A 1 84 ? 5.897 11.168 4.289 1.00 84.00 84 LYS A N 1
ATOM 664 C CA . LYS A 1 84 ? 7.082 11.959 3.943 1.00 84.00 84 LYS A CA 1
ATOM 665 C C . LYS A 1 84 ? 7.752 11.455 2.672 1.00 84.00 84 LYS A C 1
ATOM 667 O O . LYS A 1 84 ? 8.019 12.253 1.782 1.00 84.00 84 LYS A O 1
ATOM 672 N N . LEU A 1 85 ? 7.917 10.139 2.536 1.00 83.38 85 LEU A N 1
ATOM 673 C CA . LEU A 1 85 ? 8.517 9.543 1.344 1.00 83.38 85 LEU A CA 1
ATOM 674 C C . LEU A 1 85 ? 7.699 9.815 0.071 1.00 83.38 85 LEU A C 1
ATOM 676 O O . LEU A 1 85 ? 8.269 10.190 -0.951 1.00 83.38 85 LEU A O 1
ATOM 680 N N . LYS A 1 86 ? 6.363 9.704 0.133 1.00 83.00 86 LYS A N 1
ATOM 681 C CA . LYS A 1 86 ? 5.468 10.068 -0.984 1.00 83.00 86 LYS A CA 1
ATOM 682 C C . LYS A 1 86 ? 5.707 11.509 -1.432 1.00 83.00 86 LYS A C 1
ATOM 684 O O . LYS A 1 86 ? 5.728 11.769 -2.631 1.00 83.00 86 LYS A O 1
ATOM 689 N N . ASN A 1 87 ? 5.869 12.428 -0.482 1.00 82.38 87 ASN A N 1
ATOM 690 C CA . ASN A 1 87 ? 6.094 13.838 -0.783 1.00 82.38 87 ASN A CA 1
ATOM 691 C C . ASN A 1 87 ? 7.493 14.065 -1.367 1.00 82.38 87 ASN A C 1
ATOM 693 O O . ASN A 1 87 ? 7.593 14.696 -2.412 1.00 82.38 87 ASN A O 1
ATOM 697 N N . SER A 1 88 ? 8.534 13.475 -0.774 1.00 83.06 88 SER A N 1
ATOM 698 C CA . SER A 1 88 ? 9.907 13.564 -1.287 1.00 83.06 88 SER A CA 1
ATOM 699 C C . SER A 1 88 ? 10.052 12.998 -2.702 1.00 83.06 88 SER A C 1
ATOM 701 O O . SER A 1 88 ? 10.816 13.529 -3.489 1.00 83.06 88 SER A O 1
ATOM 703 N N . ILE A 1 89 ? 9.307 11.947 -3.067 1.00 85.81 89 ILE A N 1
ATOM 704 C CA . ILE A 1 89 ? 9.331 11.396 -4.436 1.00 85.81 89 ILE A CA 1
ATOM 705 C C . ILE A 1 89 ? 8.681 12.349 -5.455 1.00 85.81 89 ILE A C 1
ATOM 707 O O . ILE A 1 89 ? 9.069 12.358 -6.622 1.00 85.81 89 ILE A O 1
ATOM 711 N N . LYS A 1 90 ? 7.646 13.095 -5.053 1.00 79.00 90 LYS A N 1
ATOM 712 C CA . LYS A 1 90 ? 6.799 13.878 -5.971 1.00 79.00 90 LYS A CA 1
ATOM 713 C C . LYS A 1 90 ? 7.233 15.325 -6.132 1.00 79.00 90 LYS A C 1
ATOM 715 O O . LYS A 1 90 ? 6.913 15.935 -7.152 1.00 79.00 90 LYS A O 1
ATOM 720 N N . HIS A 1 91 ? 7.878 15.878 -5.118 1.00 83.62 91 HIS A N 1
ATOM 721 C CA . HIS A 1 91 ? 8.243 17.281 -5.062 1.00 83.62 91 HIS A CA 1
ATOM 722 C C . HIS A 1 91 ? 9.757 17.440 -5.207 1.00 83.62 91 HIS A C 1
ATOM 724 O O . HIS A 1 91 ? 10.523 16.551 -4.858 1.00 83.62 91 HIS A O 1
ATOM 730 N N . LEU A 1 92 ? 10.160 18.565 -5.792 1.00 83.88 92 LEU A N 1
ATOM 731 C CA . LEU A 1 92 ? 11.540 19.033 -5.836 1.00 83.88 92 LEU A CA 1
ATOM 732 C C . LEU A 1 92 ? 11.496 20.478 -5.348 1.00 83.88 92 LEU A C 1
ATOM 734 O O . LEU A 1 92 ? 11.480 21.418 -6.144 1.00 83.88 92 LEU A O 1
ATOM 738 N N . ASP A 1 93 ? 11.368 20.647 -4.034 1.00 80.12 93 ASP A N 1
ATOM 739 C CA . ASP A 1 93 ? 11.049 21.954 -3.442 1.00 80.12 93 ASP A CA 1
ATOM 740 C C . ASP A 1 93 ? 12.269 22.886 -3.395 1.00 80.12 93 ASP A C 1
ATOM 742 O O . ASP A 1 93 ? 12.143 24.108 -3.293 1.00 80.12 93 ASP A O 1
ATOM 746 N N . SER A 1 94 ? 13.478 22.326 -3.476 1.00 82.62 94 SER A N 1
ATOM 747 C CA . SER A 1 94 ? 14.720 23.095 -3.526 1.00 82.62 94 SER A CA 1
ATOM 748 C C . SER A 1 94 ? 15.859 22.306 -4.171 1.00 82.62 94 SER A C 1
ATOM 750 O O . SER A 1 94 ? 15.779 21.095 -4.358 1.00 82.62 94 SER A O 1
ATOM 752 N N . VAL A 1 95 ? 16.983 22.979 -4.434 1.00 79.44 95 VAL A N 1
ATOM 753 C CA . VAL A 1 95 ? 18.223 22.327 -4.899 1.00 79.44 95 VAL A CA 1
ATOM 754 C C . VAL A 1 95 ? 18.717 21.261 -3.909 1.00 79.44 95 VAL A C 1
ATOM 756 O O . VAL A 1 95 ? 19.306 20.263 -4.323 1.00 79.44 95 VAL A O 1
ATOM 759 N N . ASN A 1 96 ? 18.437 21.439 -2.615 1.00 79.00 96 ASN A N 1
ATOM 760 C CA . ASN A 1 96 ? 18.819 20.491 -1.567 1.00 79.00 96 ASN A CA 1
ATOM 761 C C . ASN A 1 96 ? 17.919 19.243 -1.526 1.00 79.00 96 ASN A C 1
ATOM 763 O O . ASN A 1 96 ? 18.292 18.260 -0.897 1.00 79.00 96 ASN A O 1
ATOM 767 N N . ASP A 1 97 ? 16.779 19.259 -2.221 1.00 81.88 97 ASP A N 1
ATOM 768 C CA . ASP A 1 97 ? 15.809 18.155 -2.316 1.00 81.88 97 ASP A CA 1
ATOM 769 C C . ASP A 1 97 ? 16.033 17.289 -3.573 1.00 81.88 97 ASP A C 1
ATOM 771 O O . ASP A 1 97 ? 15.222 16.457 -3.959 1.00 81.88 97 ASP A O 1
ATOM 775 N N . ARG A 1 98 ? 17.168 17.482 -4.257 1.00 86.56 98 ARG A N 1
ATOM 776 C CA . ARG A 1 98 ? 17.509 16.760 -5.492 1.00 86.56 98 ARG A CA 1
ATOM 777 C C . ARG A 1 98 ? 17.730 15.258 -5.287 1.00 86.56 98 ARG A C 1
ATOM 779 O O . ARG A 1 98 ? 17.671 14.498 -6.252 1.00 86.56 98 ARG A O 1
ATOM 786 N N . HIS A 1 99 ? 18.043 14.838 -4.065 1.00 86.44 99 HIS A N 1
ATOM 787 C CA . HIS A 1 99 ? 18.395 13.459 -3.749 1.00 86.44 99 HIS A CA 1
ATOM 788 C C . HIS A 1 99 ? 17.551 12.945 -2.589 1.00 86.44 99 HIS A C 1
ATOM 790 O O . HIS A 1 99 ? 17.338 13.648 -1.606 1.00 86.44 99 HIS A O 1
ATOM 796 N N . ILE A 1 100 ? 17.157 11.677 -2.678 1.00 85.62 100 ILE A N 1
ATOM 797 C CA . ILE A 1 100 ? 16.459 10.955 -1.615 1.00 85.62 100 ILE A CA 1
ATOM 798 C C . ILE A 1 100 ? 17.363 9.809 -1.168 1.00 85.62 100 ILE A C 1
ATOM 800 O O . ILE A 1 100 ? 17.893 9.074 -2.001 1.00 85.62 100 ILE A O 1
ATOM 804 N N . SER A 1 101 ? 17.524 9.647 0.144 1.00 86.25 101 SER A N 1
ATOM 805 C CA . SER A 1 101 ? 18.187 8.489 0.747 1.00 86.25 101 SER A CA 1
ATOM 806 C C . SER A 1 101 ? 17.143 7.658 1.483 1.00 86.25 101 SER A C 1
ATOM 808 O O . SER A 1 101 ? 16.528 8.139 2.434 1.00 86.25 101 SER A O 1
ATOM 810 N N . THR A 1 102 ? 16.885 6.443 1.001 1.00 88.12 102 THR A N 1
ATOM 811 C CA . THR A 1 102 ? 15.878 5.538 1.565 1.00 88.12 102 THR A CA 1
ATOM 812 C C . THR A 1 102 ? 16.106 4.104 1.081 1.00 88.12 102 THR A C 1
ATOM 814 O O . THR A 1 102 ? 16.622 3.898 -0.022 1.00 88.12 102 THR A O 1
ATOM 817 N N . ASP A 1 103 ? 15.686 3.112 1.869 1.00 92.12 103 ASP A N 1
ATOM 818 C CA . ASP A 1 103 ? 15.535 1.738 1.385 1.00 92.12 103 ASP A CA 1
ATOM 819 C C . ASP A 1 103 ? 14.216 1.623 0.616 1.00 92.12 103 ASP A C 1
ATOM 821 O O . ASP A 1 103 ? 13.185 1.181 1.126 1.00 92.12 103 ASP A O 1
ATOM 825 N N . ILE A 1 104 ? 14.248 2.054 -0.647 1.00 93.38 104 ILE A N 1
ATOM 826 C CA . ILE A 1 104 ? 13.041 2.124 -1.473 1.00 93.38 104 ILE A CA 1
ATOM 827 C C . ILE A 1 104 ? 12.364 0.757 -1.635 1.00 93.38 104 ILE A C 1
ATOM 829 O O . ILE A 1 104 ? 11.148 0.680 -1.795 1.00 93.38 104 ILE A O 1
ATOM 833 N N . LYS A 1 105 ? 13.125 -0.340 -1.573 1.00 94.31 105 LYS A N 1
ATOM 834 C CA . LYS A 1 105 ? 12.565 -1.684 -1.706 1.00 94.31 105 LYS A CA 1
ATOM 835 C C . LYS A 1 105 ? 11.731 -2.052 -0.481 1.00 94.31 105 LYS A C 1
ATOM 837 O O . LYS A 1 105 ? 10.660 -2.644 -0.641 1.00 94.31 105 LYS A O 1
ATOM 842 N N . ASP A 1 106 ? 12.205 -1.717 0.716 1.00 92.00 106 ASP A N 1
ATOM 843 C CA . ASP A 1 106 ? 11.459 -1.945 1.956 1.00 92.00 106 ASP A CA 1
ATOM 844 C C . ASP A 1 106 ? 10.222 -1.043 2.033 1.00 92.00 106 ASP A C 1
ATOM 846 O O . ASP A 1 106 ? 9.121 -1.505 2.330 1.00 92.00 106 ASP A O 1
ATOM 850 N N . GLU A 1 107 ? 10.373 0.222 1.654 1.00 93.56 107 GLU A N 1
ATOM 851 C CA . GLU A 1 107 ? 9.294 1.213 1.647 1.00 93.56 107 GLU A CA 1
ATOM 852 C C . GLU A 1 107 ? 8.148 0.844 0.699 1.00 93.56 107 GLU A C 1
ATOM 854 O O . GLU A 1 107 ? 6.971 0.927 1.057 1.00 93.56 107 GLU A O 1
ATOM 859 N N . VAL A 1 108 ? 8.471 0.372 -0.510 1.00 95.44 108 VAL A N 1
ATOM 860 C CA . VAL A 1 108 ? 7.464 -0.153 -1.445 1.00 95.44 108 VAL A CA 1
ATOM 861 C C . VAL A 1 108 ? 6.768 -1.370 -0.864 1.00 95.44 108 VAL A C 1
ATOM 863 O O . VAL A 1 108 ? 5.547 -1.478 -0.971 1.00 95.44 108 VAL A O 1
ATOM 866 N N . ARG A 1 109 ? 7.515 -2.272 -0.218 1.00 94.50 109 ARG A N 1
ATOM 867 C CA . ARG A 1 109 ? 6.927 -3.453 0.417 1.00 94.50 109 ARG A CA 1
ATOM 868 C C . ARG A 1 109 ? 5.898 -3.040 1.466 1.00 94.50 109 ARG A C 1
ATOM 870 O O . ARG A 1 109 ? 4.791 -3.572 1.449 1.00 94.50 109 ARG A O 1
ATOM 877 N N . TRP A 1 110 ? 6.233 -2.089 2.337 1.00 93.38 110 TRP A N 1
ATOM 878 C CA . TRP A 1 110 ? 5.294 -1.563 3.330 1.00 93.38 110 TRP A CA 1
ATOM 879 C C . TRP A 1 110 ? 4.083 -0.901 2.683 1.00 93.38 110 TRP A C 1
ATOM 881 O O . TRP A 1 110 ? 2.957 -1.154 3.105 1.00 93.38 110 TRP A O 1
ATOM 891 N N . LYS A 1 111 ? 4.287 -0.126 1.613 1.00 95.94 111 LYS A N 1
ATOM 892 C CA . LYS A 1 111 ? 3.186 0.540 0.914 1.00 95.94 111 LYS A CA 1
ATOM 893 C C . LYS A 1 111 ? 2.223 -0.443 0.240 1.00 95.94 111 LYS A C 1
ATOM 895 O O . LYS A 1 111 ? 1.013 -0.257 0.346 1.00 95.94 111 LYS A O 1
ATOM 900 N N . ILE A 1 112 ? 2.734 -1.500 -0.396 1.00 97.38 112 ILE A N 1
ATOM 901 C CA . ILE A 1 112 ? 1.905 -2.585 -0.947 1.00 97.38 112 ILE A CA 1
ATOM 902 C C . ILE A 1 112 ? 1.136 -3.279 0.182 1.00 97.38 112 ILE A C 1
ATOM 904 O O . ILE A 1 112 ? -0.062 -3.501 0.055 1.00 97.38 112 ILE A O 1
ATOM 908 N N . ASN A 1 113 ? 1.784 -3.555 1.316 1.00 95.50 113 ASN A N 1
ATOM 909 C CA . ASN A 1 113 ? 1.129 -4.175 2.467 1.00 95.50 113 ASN A CA 1
ATOM 910 C C . ASN A 1 113 ? -0.006 -3.308 3.048 1.00 95.50 113 ASN A C 1
ATOM 912 O O . ASN A 1 113 ? -1.048 -3.843 3.415 1.00 95.50 113 ASN A O 1
ATOM 916 N N . ASP A 1 114 ? 0.150 -1.982 3.103 1.00 95.38 114 ASP A N 1
ATOM 917 C CA . ASP A 1 114 ? -0.937 -1.076 3.505 1.00 95.38 114 ASP A CA 1
ATOM 918 C C . ASP A 1 114 ? -2.138 -1.172 2.547 1.00 95.38 114 ASP A C 1
ATOM 920 O O . ASP A 1 114 ? -3.286 -1.252 2.989 1.00 95.38 114 ASP A O 1
ATOM 924 N N . ALA A 1 115 ? -1.880 -1.207 1.234 1.00 97.56 115 ALA A N 1
ATOM 925 C CA . ALA A 1 115 ? -2.925 -1.365 0.226 1.00 97.56 115 ALA A CA 1
ATOM 926 C C . ALA A 1 115 ? -3.632 -2.727 0.341 1.00 97.56 115 ALA A C 1
ATOM 928 O O . ALA A 1 115 ? -4.861 -2.773 0.334 1.00 97.56 115 ALA A O 1
ATOM 929 N N . VAL A 1 116 ? -2.877 -3.815 0.523 1.00 96.75 116 VAL A N 1
ATOM 930 C CA . VAL A 1 116 ? -3.420 -5.169 0.713 1.00 96.75 116 VAL A CA 1
ATOM 931 C C . VAL A 1 116 ? -4.251 -5.264 1.996 1.00 96.75 116 VAL A C 1
ATOM 933 O O . VAL A 1 116 ? -5.348 -5.800 1.960 1.00 96.75 116 VAL A O 1
ATOM 936 N N . LYS A 1 117 ? -3.827 -4.655 3.111 1.00 95.25 117 LYS A N 1
ATOM 937 C CA . LYS A 1 117 ? -4.650 -4.600 4.336 1.00 95.25 117 LYS A CA 1
ATOM 938 C C . LYS A 1 117 ? -6.003 -3.928 4.103 1.00 95.25 117 LYS A C 1
ATOM 940 O O . LYS A 1 117 ? -7.018 -4.396 4.612 1.00 95.25 117 LYS A O 1
ATOM 945 N N . ASN A 1 118 ? -6.025 -2.826 3.349 1.00 97.56 118 ASN A N 1
ATOM 946 C CA . ASN A 1 118 ? -7.279 -2.165 2.987 1.00 97.56 118 ASN A CA 1
ATOM 947 C C . ASN A 1 118 ? -8.125 -3.035 2.047 1.00 97.56 118 ASN A C 1
ATOM 949 O O . ASN A 1 118 ? -9.345 -3.058 2.181 1.00 97.56 118 ASN A O 1
ATOM 953 N N . PHE A 1 119 ? -7.492 -3.751 1.116 1.00 96.88 119 PHE A N 1
ATOM 954 C CA . PHE A 1 119 ? -8.159 -4.714 0.241 1.00 96.88 119 PHE A CA 1
ATOM 955 C C . PHE A 1 119 ? -8.827 -5.840 1.046 1.00 96.88 119 PHE A C 1
ATOM 957 O O . PHE A 1 119 ? -10.017 -6.100 0.868 1.00 96.88 119 PHE A O 1
ATOM 964 N N . ASP A 1 120 ? -8.091 -6.451 1.974 1.00 94.12 120 ASP A N 1
ATOM 965 C CA . ASP A 1 120 ? -8.569 -7.547 2.821 1.00 94.12 120 ASP A CA 1
ATOM 966 C C . ASP A 1 120 ? -9.719 -7.093 3.730 1.00 94.12 120 ASP A C 1
ATOM 968 O O . ASP A 1 120 ? -10.712 -7.803 3.884 1.00 94.12 120 ASP A O 1
ATOM 972 N N . ALA A 1 121 ? -9.649 -5.870 4.269 1.00 94.75 121 ALA A N 1
ATOM 973 C CA . ALA A 1 121 ? -10.714 -5.287 5.089 1.00 94.75 121 ALA A CA 1
ATOM 974 C C . ALA A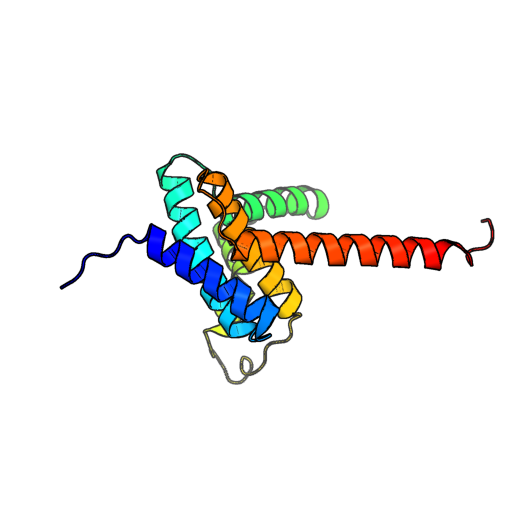 1 121 ? -12.054 -5.122 4.341 1.00 94.75 121 ALA A C 1
ATOM 976 O O . ALA A 1 121 ? -13.101 -4.985 4.976 1.00 94.75 121 ALA A O 1
ATOM 977 N N . LEU A 1 122 ? -12.037 -5.139 3.005 1.00 94.25 122 LEU A N 1
ATOM 978 C CA . LEU A 1 122 ? -13.233 -5.087 2.163 1.00 94.25 122 LEU A CA 1
ATOM 979 C C . LEU A 1 122 ? -13.797 -6.478 1.824 1.00 94.25 122 LEU A C 1
ATOM 981 O O . LEU A 1 122 ? -14.821 -6.547 1.147 1.00 94.25 122 LEU A O 1
ATOM 985 N N . ASN A 1 123 ? -13.170 -7.567 2.294 1.00 91.75 123 ASN A N 1
ATOM 986 C CA . ASN A 1 123 ? -13.548 -8.958 2.003 1.00 91.75 123 ASN A CA 1
ATOM 987 C C . ASN A 1 123 ? -13.705 -9.236 0.496 1.00 91.75 123 ASN A C 1
ATOM 989 O O . ASN A 1 123 ? -14.643 -9.904 0.059 1.00 91.75 123 ASN A O 1
ATOM 993 N N . LEU A 1 124 ? -12.808 -8.671 -0.311 1.00 90.62 124 LEU A N 1
ATOM 994 C CA . LEU A 1 124 ? -12.794 -8.864 -1.758 1.00 90.62 124 LEU A CA 1
ATOM 995 C C . LEU A 1 124 ? -12.116 -10.191 -2.113 1.00 90.62 124 LEU A C 1
ATOM 997 O O . LEU A 1 124 ? -11.222 -10.652 -1.407 1.00 90.62 124 LEU A O 1
ATOM 1001 N N . ASN A 1 125 ? -12.499 -10.779 -3.247 1.00 90.19 125 ASN A N 1
ATOM 1002 C CA . ASN A 1 125 ? -11.808 -11.954 -3.773 1.00 90.19 125 ASN A CA 1
ATOM 1003 C C . ASN A 1 125 ? -10.369 -11.592 -4.140 1.00 90.19 125 ASN A C 1
ATOM 1005 O O . ASN A 1 125 ? -10.156 -10.680 -4.940 1.00 90.19 125 ASN A O 1
ATOM 1009 N N . THR A 1 126 ? -9.413 -12.324 -3.577 1.00 88.38 126 THR A N 1
ATOM 1010 C CA . THR A 1 126 ? -7.981 -12.152 -3.822 1.00 88.38 126 THR A CA 1
ATOM 1011 C C . THR A 1 126 ? -7.645 -12.273 -5.311 1.00 88.38 126 THR A C 1
ATOM 1013 O O . THR A 1 126 ? -8.238 -13.074 -6.035 1.00 88.38 126 THR A O 1
ATOM 1016 N N . THR A 1 127 ? -6.699 -11.456 -5.776 1.00 90.44 127 THR A N 1
ATOM 1017 C CA . THR A 1 127 ? -6.149 -11.537 -7.135 1.00 90.44 127 THR A CA 1
ATOM 1018 C C . THR A 1 127 ? -4.928 -12.455 -7.160 1.00 90.44 127 THR A C 1
ATOM 1020 O O . THR A 1 127 ? -4.241 -12.628 -6.150 1.00 90.44 127 THR A O 1
ATOM 1023 N N . GLN A 1 128 ? -4.595 -12.997 -8.333 1.00 93.19 128 GLN A N 1
ATOM 1024 C CA . GLN A 1 128 ? -3.393 -13.819 -8.503 1.00 93.19 128 GLN A CA 1
ATOM 1025 C C . GLN A 1 128 ? -2.115 -13.066 -8.091 1.00 93.19 128 GLN A C 1
ATOM 1027 O O . GLN A 1 128 ? -1.196 -13.658 -7.527 1.00 93.19 128 GLN A O 1
ATOM 1032 N N . ASN A 1 129 ? -2.049 -11.752 -8.326 1.00 92.88 129 ASN A N 1
ATOM 1033 C CA . ASN A 1 129 ? -0.891 -10.949 -7.940 1.00 92.88 129 ASN A CA 1
ATOM 1034 C C . ASN A 1 129 ? -0.784 -10.787 -6.419 1.00 92.88 129 ASN A C 1
ATOM 1036 O O . ASN A 1 129 ? 0.312 -10.924 -5.875 1.00 92.88 129 ASN A O 1
ATOM 1040 N N . ILE A 1 130 ? -1.897 -10.594 -5.705 1.00 92.94 130 ILE A N 1
ATOM 1041 C CA . ILE A 1 130 ? -1.884 -10.576 -4.234 1.00 92.94 130 ILE A CA 1
ATOM 1042 C C . ILE A 1 130 ? -1.422 -11.935 -3.676 1.00 92.94 130 ILE A C 1
ATOM 1044 O O . ILE A 1 130 ? -0.598 -11.976 -2.759 1.00 92.94 130 ILE A O 1
ATOM 1048 N N . GLU A 1 131 ? -1.866 -13.054 -4.258 1.00 93.38 131 GLU A N 1
ATOM 1049 C CA . GLU A 1 131 ? -1.390 -14.391 -3.871 1.00 93.38 131 GLU A CA 1
ATOM 1050 C C . GLU A 1 131 ? 0.122 -14.549 -4.087 1.00 93.38 131 GLU A C 1
ATOM 1052 O O . GLU A 1 131 ? 0.843 -14.914 -3.150 1.00 93.38 131 GLU A O 1
ATOM 1057 N N . ARG A 1 132 ? 0.621 -14.190 -5.281 1.00 94.31 132 ARG A N 1
ATOM 1058 C CA . ARG A 1 132 ? 2.059 -14.185 -5.613 1.00 94.31 132 ARG A CA 1
ATOM 1059 C C . ARG A 1 132 ? 2.863 -13.343 -4.623 1.00 94.31 132 ARG A C 1
ATOM 1061 O O . ARG A 1 132 ? 3.932 -13.760 -4.169 1.00 94.31 132 ARG A O 1
ATOM 1068 N N . TYR A 1 133 ? 2.348 -12.172 -4.252 1.00 93.31 133 TYR A N 1
ATOM 1069 C CA . TYR A 1 133 ? 2.981 -11.292 -3.272 1.00 93.31 133 TYR A CA 1
ATOM 1070 C C . TYR A 1 133 ? 3.115 -11.969 -1.898 1.00 93.31 133 TYR A C 1
ATOM 1072 O O . TYR A 1 133 ? 4.203 -11.977 -1.310 1.00 93.31 133 TYR A O 1
ATOM 1080 N N . PHE A 1 134 ? 2.056 -12.616 -1.402 1.00 88.75 134 PHE A N 1
ATOM 1081 C CA . PHE A 1 134 ? 2.102 -13.346 -0.132 1.00 88.75 134 PHE A CA 1
ATOM 1082 C C . PHE A 1 134 ? 2.994 -14.590 -0.174 1.00 88.75 134 PHE A C 1
ATOM 1084 O O . PHE A 1 134 ? 3.674 -14.904 0.807 1.00 88.75 134 PHE A O 1
ATOM 1091 N N . GLU A 1 135 ? 3.013 -15.328 -1.282 1.00 90.62 135 GLU A N 1
ATOM 1092 C CA . GLU A 1 135 ? 3.936 -16.449 -1.483 1.00 90.62 135 GLU A CA 1
ATOM 1093 C C . GLU A 1 135 ? 5.387 -15.997 -1.406 1.00 90.62 135 GLU A C 1
ATOM 1095 O O . GLU A 1 135 ? 6.163 -16.550 -0.617 1.00 90.62 135 GLU A O 1
ATOM 1100 N N . ARG A 1 136 ? 5.723 -14.922 -2.125 1.00 87.00 136 ARG A N 1
ATOM 1101 C CA . ARG A 1 136 ? 7.061 -14.340 -2.090 1.00 87.00 136 ARG A CA 1
ATOM 1102 C C . ARG A 1 136 ? 7.463 -13.930 -0.678 1.00 87.00 136 ARG A C 1
ATOM 1104 O O . ARG A 1 136 ? 8.591 -14.177 -0.249 1.00 87.00 136 ARG A O 1
ATOM 1111 N N . TRP A 1 137 ? 6.543 -13.337 0.076 1.00 80.69 137 TRP A N 1
ATOM 1112 C CA . TRP A 1 137 ? 6.810 -12.954 1.458 1.00 80.69 137 TRP A CA 1
ATOM 1113 C C . TRP A 1 137 ? 7.058 -14.168 2.362 1.00 80.69 137 TRP A C 1
ATOM 1115 O O . TRP A 1 137 ? 8.024 -14.192 3.132 1.00 80.69 137 TRP A O 1
ATOM 1125 N N . ARG A 1 138 ? 6.252 -15.228 2.217 1.00 83.12 138 ARG A N 1
ATOM 1126 C CA . ARG A 1 138 ? 6.443 -16.494 2.941 1.00 83.12 138 ARG A CA 1
ATOM 1127 C C . ARG A 1 138 ? 7.784 -17.154 2.617 1.00 83.12 138 ARG A C 1
ATOM 1129 O O . ARG A 1 138 ? 8.378 -17.774 3.497 1.00 83.12 138 ARG A O 1
ATOM 1136 N N . GLU A 1 139 ? 8.278 -17.059 1.386 1.00 83.81 139 GLU A N 1
ATOM 1137 C CA . GLU A 1 139 ? 9.623 -17.530 1.021 1.00 83.81 139 GLU A CA 1
ATOM 1138 C C . GLU A 1 139 ? 10.727 -16.756 1.739 1.00 83.81 139 GLU A C 1
ATOM 1140 O O . GLU A 1 139 ? 11.597 -17.374 2.352 1.00 83.81 139 GLU A O 1
ATOM 1145 N N . ILE A 1 140 ? 10.664 -15.421 1.719 1.00 78.88 140 ILE A N 1
ATOM 1146 C CA . ILE A 1 140 ? 11.652 -14.558 2.384 1.00 78.88 140 ILE A CA 1
ATOM 1147 C C . ILE A 1 140 ? 11.700 -14.869 3.885 1.00 78.88 140 ILE A C 1
ATOM 1149 O O . ILE A 1 140 ? 12.775 -15.059 4.453 1.00 78.88 140 ILE A O 1
ATOM 1153 N N . MET A 1 141 ? 10.537 -15.003 4.524 1.00 75.88 141 MET A N 1
ATOM 1154 C CA . MET A 1 141 ? 10.447 -15.328 5.950 1.00 75.88 141 MET A CA 1
ATOM 1155 C C . MET A 1 141 ? 10.996 -16.727 6.269 1.00 75.88 141 MET A C 1
ATOM 1157 O O . MET A 1 141 ? 11.702 -16.900 7.265 1.00 75.88 141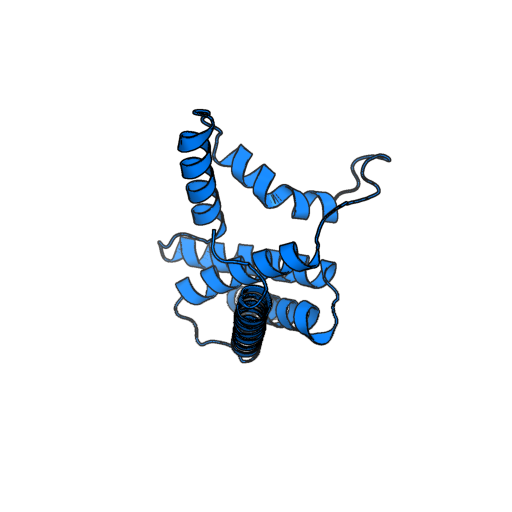 MET A O 1
ATOM 1161 N N . ARG A 1 142 ? 10.725 -17.728 5.417 1.00 78.56 142 ARG A N 1
ATOM 1162 C CA . ARG A 1 142 ? 11.312 -19.075 5.547 1.00 78.56 142 ARG A CA 1
ATOM 1163 C C . ARG A 1 142 ? 12.833 -19.037 5.411 1.00 78.56 142 ARG A C 1
ATOM 1165 O O . ARG A 1 142 ? 13.526 -19.662 6.214 1.00 78.56 142 ARG A O 1
ATOM 1172 N N . HIS A 1 143 ? 13.344 -18.276 4.447 1.00 70.75 143 HIS A N 1
ATOM 1173 C CA . HIS A 1 143 ? 14.777 -18.131 4.221 1.00 70.75 143 HIS A CA 1
ATOM 1174 C C . HIS A 1 143 ? 15.472 -17.453 5.412 1.00 70.75 143 HIS A C 1
ATOM 1176 O O . HIS A 1 143 ? 16.440 -17.995 5.943 1.00 70.75 143 HIS A O 1
ATOM 1182 N N . ASN A 1 144 ? 14.917 -16.357 5.931 1.00 66.88 144 ASN A N 1
ATOM 1183 C CA . ASN A 1 144 ? 15.455 -15.665 7.107 1.00 66.88 144 ASN A CA 1
ATOM 1184 C C . ASN A 1 144 ? 15.454 -16.558 8.359 1.00 66.88 144 ASN A C 1
ATOM 1186 O O . ASN A 1 144 ? 16.414 -16.558 9.129 1.00 66.88 144 ASN A O 1
ATOM 1190 N N . LYS A 1 145 ? 14.416 -17.386 8.541 1.00 66.94 145 LYS A N 1
ATOM 1191 C CA . LYS A 1 145 ? 14.377 -18.380 9.623 1.00 66.94 145 LYS A CA 1
ATOM 1192 C C . LYS A 1 145 ? 15.462 -19.450 9.457 1.00 66.94 145 LYS A C 1
ATOM 1194 O O . LYS A 1 145 ? 16.062 -19.844 10.452 1.00 66.94 145 LYS A O 1
ATOM 1199 N N . SER A 1 146 ? 15.740 -19.893 8.227 1.00 61.81 146 SER A N 1
ATOM 1200 C CA . SER A 1 146 ? 16.819 -20.853 7.959 1.00 61.81 146 SER A CA 1
ATOM 1201 C C . SER A 1 146 ? 18.212 -20.262 8.195 1.00 61.81 146 SER A C 1
ATOM 1203 O O . SER A 1 146 ? 19.039 -20.920 8.816 1.00 61.81 146 SER A O 1
ATOM 1205 N N . LEU A 1 147 ? 18.455 -19.000 7.821 1.00 55.59 147 LEU A N 1
ATOM 1206 C CA . LEU A 1 147 ? 19.725 -18.312 8.088 1.00 55.59 147 LEU A CA 1
ATOM 1207 C C . LEU A 1 147 ? 19.976 -18.143 9.593 1.00 55.59 147 LEU A C 1
ATOM 1209 O O . LEU A 1 147 ? 21.073 -18.433 10.068 1.00 55.59 147 LEU A O 1
ATOM 1213 N N . ASN A 1 148 ? 18.941 -17.797 10.363 1.00 55.88 148 ASN A N 1
ATOM 1214 C CA . ASN A 1 148 ? 19.040 -17.711 11.824 1.00 55.88 148 ASN A CA 1
ATOM 1215 C C . ASN A 1 148 ? 19.263 -19.080 12.498 1.00 55.88 148 ASN A C 1
ATOM 1217 O O . ASN A 1 148 ? 19.841 -19.138 13.578 1.00 55.88 148 ASN A O 1
ATOM 1221 N N . GLN A 1 149 ? 18.848 -20.190 11.873 1.00 53.41 149 GLN A N 1
ATOM 1222 C CA . GLN A 1 149 ? 19.141 -21.546 12.362 1.00 53.41 149 GLN A CA 1
ATOM 1223 C C . GLN A 1 149 ? 20.556 -22.026 12.001 1.00 53.41 149 GLN A C 1
ATOM 1225 O O . GLN A 1 149 ? 21.108 -22.865 12.710 1.00 53.41 149 GLN A O 1
ATOM 1230 N N . ILE A 1 150 ? 21.157 -21.495 10.932 1.00 50.44 150 ILE A N 1
ATOM 1231 C CA . ILE A 1 150 ? 22.544 -21.792 10.543 1.00 50.44 150 ILE A CA 1
ATOM 1232 C C . ILE A 1 150 ? 23.525 -20.959 11.389 1.00 50.44 150 ILE A C 1
ATOM 1234 O O . ILE A 1 150 ? 24.558 -21.479 11.796 1.00 50.44 150 ILE A O 1
ATOM 1238 N N . GLY A 1 151 ? 23.168 -19.719 11.751 1.00 41.00 151 GLY A N 1
ATOM 1239 C CA . GLY A 1 151 ? 23.972 -18.847 12.623 1.00 41.00 151 GLY A CA 1
ATOM 1240 C C . GLY A 1 151 ? 23.974 -19.212 14.116 1.00 41.00 151 GLY A C 1
ATOM 1241 O O . GLY A 1 151 ? 24.771 -18.668 14.871 1.00 41.00 151 GLY A O 1
ATOM 1242 N N . ALA A 1 152 ? 23.118 -20.141 14.556 1.00 41.41 152 ALA A N 1
ATOM 1243 C CA . ALA A 1 152 ? 23.044 -20.590 15.952 1.00 41.41 152 ALA A CA 1
ATOM 1244 C C . ALA A 1 152 ? 23.953 -21.796 16.272 1.00 41.41 152 ALA A C 1
ATOM 1246 O O . ALA A 1 152 ? 23.926 -22.293 17.396 1.00 41.41 152 ALA A O 1
ATOM 1247 N N . LYS A 1 153 ? 24.738 -22.295 15.303 1.00 40.22 153 LYS A N 1
ATOM 1248 C CA . LYS A 1 153 ? 25.658 -23.429 15.513 1.00 40.22 153 LYS A CA 1
ATOM 1249 C C . LYS A 1 153 ? 27.069 -23.040 15.971 1.00 40.22 153 LYS A C 1
ATOM 1251 O O . LYS A 1 153 ? 27.785 -23.930 16.412 1.00 40.22 153 LYS A O 1
ATOM 1256 N N . ASP A 1 154 ? 27.413 -21.749 15.954 1.00 40.22 154 ASP A N 1
ATOM 1257 C CA . ASP A 1 154 ? 28.755 -21.254 16.311 1.00 40.22 154 ASP A CA 1
ATOM 1258 C C . ASP A 1 154 ? 28.769 -20.235 17.470 1.00 40.22 154 ASP A C 1
ATOM 1260 O O . ASP A 1 154 ? 29.769 -19.556 17.697 1.00 40.22 154 ASP A O 1
ATOM 1264 N N . ALA A 1 155 ? 27.689 -20.138 18.252 1.00 32.69 155 ALA A N 1
ATOM 1265 C CA . ALA A 1 155 ? 27.744 -19.459 19.546 1.00 32.69 155 ALA A CA 1
ATO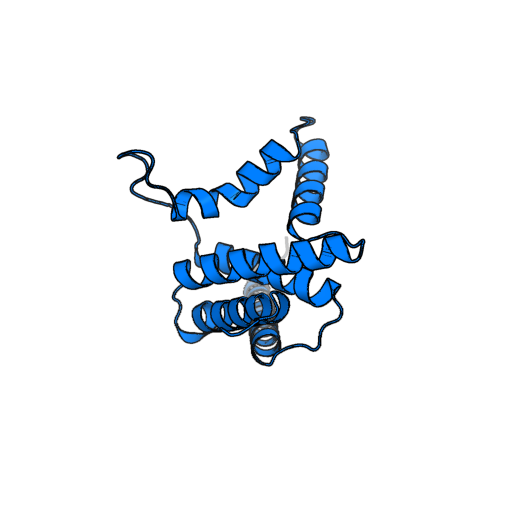M 1266 C C . ALA A 1 155 ? 28.158 -20.481 20.625 1.00 32.69 155 ALA A C 1
ATOM 1268 O O . ALA A 1 155 ? 27.451 -21.480 20.800 1.00 32.69 155 ALA A O 1
ATOM 1269 N N . PRO A 1 156 ? 29.286 -20.289 21.339 1.00 26.91 156 PRO A N 1
ATOM 1270 C CA . PRO A 1 156 ? 29.610 -21.140 22.475 1.00 26.91 156 PRO A CA 1
ATOM 1271 C C . PRO A 1 156 ? 28.557 -20.923 23.574 1.00 26.91 156 PRO A C 1
ATOM 1273 O O . PRO A 1 156 ? 27.924 -19.867 23.613 1.00 26.91 156 PRO A O 1
ATOM 1276 N N . PRO A 1 157 ? 28.336 -21.898 24.469 1.00 31.33 157 PRO A N 1
ATOM 1277 C CA . PRO A 1 157 ? 27.357 -21.725 25.531 1.00 31.33 157 PRO A CA 1
ATOM 1278 C C . PRO A 1 157 ? 27.822 -20.614 26.484 1.00 31.33 157 PRO A C 1
ATOM 1280 O O . PRO A 1 157 ? 28.901 -20.722 27.071 1.00 31.33 157 PRO A O 1
ATOM 1283 N N . GLY A 1 158 ? 26.998 -19.574 26.635 1.00 30.09 158 GLY A N 1
ATOM 1284 C CA . GLY A 1 158 ? 27.209 -18.458 27.560 1.00 30.09 158 GLY A CA 1
ATOM 1285 C C . GLY A 1 158 ? 26.451 -17.211 27.151 1.00 30.09 158 GLY A C 1
ATOM 1286 O O . GLY A 1 158 ? 27.051 -16.400 26.418 1.00 30.09 158 GLY A O 1
#